Protein AF-A0A971B6K7-F1 (afdb_monomer_lite)

Radius of gyration: 16.79 Å; chains: 1; bounding box: 48×30×40 Å

Foldseek 3Di:
DVVVVVVVVVVVVVVVVVVVVVVLLVVCLVPLVSLLVQLVVLLVVLVVLLVVLVVCVVVVPQDPPHHSVVSNVSSVVSNVVSVVSNVCSVVSVVPDD

Sequence (97 aa):
MLSAVFHVPSIAVVAVVAVVLIGLLIWGAWKPLVWRILSVIGMGTGAGFLVWGILMAAMQEEPRFGSPAGIIAIGAGALVGSIALLVISFCGSCRGP

Structure (mmCIF, N/CA/C/O backbone):
data_AF-A0A971B6K7-F1
#
_entry.id   AF-A0A971B6K7-F1
#
loop_
_atom_site.group_PDB
_atom_site.id
_atom_site.type_symbol
_atom_site.label_atom_id
_atom_site.label_alt_id
_atom_site.label_comp_id
_atom_site.label_asym_id
_atom_site.label_entity_id
_atom_site.label_seq_id
_atom_site.pdbx_PDB_ins_code
_atom_site.Cartn_x
_atom_site.Cartn_y
_atom_site.Cartn_z
_atom_site.occupancy
_atom_site.B_iso_or_equiv
_atom_site.auth_seq_id
_atom_site.auth_comp_id
_atom_site.auth_asym_id
_atom_site.auth_atom_id
_atom_site.pdbx_PDB_model_num
ATOM 1 N N . MET A 1 1 ? 24.628 -19.777 -2.152 1.00 46.50 1 MET A N 1
ATOM 2 C CA . MET A 1 1 ? 24.144 -19.888 -0.754 1.00 46.50 1 MET A CA 1
ATOM 3 C C . MET A 1 1 ? 23.752 -18.539 -0.133 1.00 46.50 1 MET A C 1
ATOM 5 O O . MET A 1 1 ? 22.799 -18.518 0.629 1.00 46.50 1 MET A O 1
ATOM 9 N N . LEU A 1 2 ? 24.367 -17.407 -0.513 1.00 51.06 2 LEU A N 1
ATOM 10 C CA . LEU A 1 2 ? 23.959 -16.056 -0.072 1.00 51.06 2 LEU A CA 1
ATOM 11 C C . LEU A 1 2 ? 22.519 -15.646 -0.460 1.00 51.06 2 LEU A C 1
ATOM 13 O O . LEU A 1 2 ? 21.839 -15.021 0.346 1.00 51.06 2 LEU A O 1
ATOM 17 N N . SER A 1 3 ? 22.007 -16.045 -1.635 1.00 51.56 3 SER A N 1
ATOM 18 C CA . SER A 1 3 ? 20.636 -15.683 -2.051 1.00 51.56 3 SER A CA 1
ATOM 19 C C . SER A 1 3 ? 19.536 -16.271 -1.162 1.00 51.56 3 SER A C 1
ATOM 21 O O . SER A 1 3 ? 18.515 -15.625 -0.963 1.00 51.56 3 SER A O 1
ATOM 23 N N . ALA A 1 4 ? 19.740 -17.459 -0.580 1.00 50.50 4 ALA A N 1
ATOM 24 C CA . ALA A 1 4 ? 18.765 -18.055 0.337 1.00 50.50 4 ALA A CA 1
ATOM 25 C C . ALA A 1 4 ? 18.723 -17.299 1.677 1.00 50.50 4 ALA A C 1
ATOM 27 O O . ALA A 1 4 ? 17.650 -17.079 2.232 1.00 50.50 4 ALA A O 1
ATOM 28 N N . VAL A 1 5 ? 19.879 -16.820 2.148 1.00 51.47 5 VAL A N 1
ATOM 29 C CA . VAL A 1 5 ? 20.010 -16.066 3.405 1.00 51.47 5 VAL A CA 1
ATOM 30 C C . VAL A 1 5 ? 19.429 -14.654 3.300 1.00 51.47 5 VAL A C 1
ATOM 32 O O . VAL A 1 5 ? 19.045 -14.115 4.323 1.00 51.47 5 VAL A O 1
ATOM 35 N N . PHE A 1 6 ? 19.290 -14.069 2.102 1.00 51.25 6 PHE A N 1
ATOM 36 C CA . PHE A 1 6 ? 18.549 -12.811 1.889 1.00 51.25 6 PHE A CA 1
ATOM 37 C C . PHE A 1 6 ? 17.047 -13.019 1.618 1.00 51.25 6 PHE A C 1
ATOM 39 O O . PHE A 1 6 ? 16.233 -12.130 1.883 1.00 51.25 6 PHE A O 1
ATOM 46 N N . HIS A 1 7 ? 16.646 -14.196 1.132 1.00 52.31 7 HIS A N 1
ATOM 47 C CA . HIS A 1 7 ? 15.239 -14.507 0.873 1.00 52.31 7 HIS A CA 1
ATOM 48 C C . HIS A 1 7 ? 14.437 -14.749 2.166 1.00 52.31 7 HIS A C 1
ATOM 50 O O . HIS A 1 7 ? 13.326 -14.252 2.321 1.00 52.31 7 HIS A O 1
ATOM 56 N N . VAL A 1 8 ? 15.028 -15.432 3.149 1.00 55.16 8 VAL A N 1
ATOM 57 C CA . VAL A 1 8 ? 14.401 -15.664 4.465 1.00 55.16 8 VAL A CA 1
ATOM 58 C C . VAL A 1 8 ? 14.117 -14.363 5.251 1.00 55.16 8 VAL A C 1
ATOM 60 O O . VAL A 1 8 ? 12.986 -14.198 5.712 1.00 55.16 8 VAL A O 1
ATOM 63 N N . PRO A 1 9 ? 15.051 -13.395 5.388 1.00 61.59 9 PRO A N 1
ATOM 64 C CA . PRO A 1 9 ? 14.779 -12.140 6.082 1.00 61.59 9 PRO A CA 1
ATOM 65 C C . PRO A 1 9 ? 13.819 -11.249 5.295 1.00 61.59 9 PRO A C 1
ATOM 67 O O . PRO A 1 9 ? 13.038 -10.537 5.913 1.00 61.59 9 PRO A O 1
ATOM 70 N N . SER A 1 10 ? 13.808 -11.299 3.957 1.00 66.81 10 SER A N 1
ATOM 71 C CA . SER A 1 10 ? 12.854 -10.502 3.171 1.00 66.81 10 SER A CA 1
ATOM 72 C C . SER A 1 10 ? 11.414 -10.990 3.335 1.00 66.81 10 SER A C 1
ATOM 74 O O . SER A 1 10 ? 10.527 -10.162 3.531 1.00 66.81 10 SER A O 1
ATOM 76 N N . ILE A 1 11 ? 11.170 -12.305 3.368 1.00 75.00 11 ILE A N 1
ATOM 77 C CA . ILE A 1 11 ? 9.834 -12.851 3.670 1.00 75.00 11 ILE A CA 1
ATOM 78 C C . ILE A 1 11 ? 9.405 -12.473 5.091 1.00 75.00 11 ILE A C 1
ATOM 80 O O . ILE A 1 11 ? 8.271 -12.039 5.292 1.00 75.00 11 ILE A O 1
ATOM 84 N N . ALA A 1 12 ? 10.311 -12.585 6.068 1.00 76.75 12 ALA A N 1
ATOM 85 C CA . ALA A 1 12 ? 10.026 -12.195 7.446 1.00 76.75 12 ALA A CA 1
ATOM 86 C C . ALA A 1 12 ? 9.666 -10.704 7.552 1.00 76.75 12 ALA A C 1
ATOM 88 O O . ALA A 1 12 ? 8.695 -10.356 8.218 1.00 76.75 12 ALA A O 1
ATOM 89 N N . VAL A 1 13 ? 10.385 -9.827 6.846 1.00 78.44 13 VAL A N 1
ATOM 90 C CA . VAL A 1 13 ? 10.082 -8.389 6.806 1.00 78.44 13 VAL A CA 1
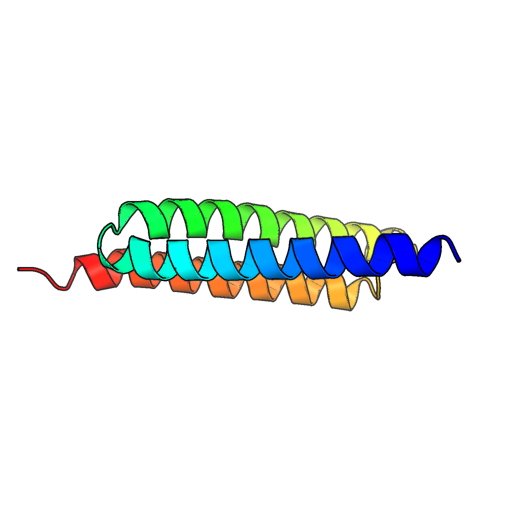ATOM 91 C C . VAL A 1 13 ? 8.716 -8.130 6.170 1.00 78.44 13 VAL A C 1
ATOM 93 O O . VAL A 1 13 ? 7.920 -7.396 6.750 1.00 78.44 13 VAL A O 1
ATOM 96 N N . VAL A 1 14 ? 8.394 -8.762 5.036 1.00 79.75 14 VAL A N 1
ATOM 97 C CA . VAL A 1 14 ? 7.074 -8.619 4.391 1.00 79.75 14 VAL A CA 1
ATOM 98 C C . VAL A 1 14 ? 5.953 -9.098 5.318 1.00 79.75 14 VAL A C 1
ATOM 100 O O . VAL A 1 14 ? 4.933 -8.420 5.448 1.00 79.75 14 VAL A O 1
ATOM 103 N N . ALA A 1 15 ? 6.151 -10.220 6.011 1.00 80.31 15 ALA A N 1
ATOM 104 C CA . ALA A 1 15 ? 5.182 -10.752 6.964 1.00 80.31 15 ALA A CA 1
ATOM 105 C C . ALA A 1 15 ? 4.981 -9.816 8.166 1.00 80.31 15 ALA A C 1
ATOM 107 O O . ALA A 1 15 ? 3.842 -9.526 8.529 1.00 80.31 15 ALA A O 1
ATOM 108 N N . VAL A 1 16 ? 6.062 -9.289 8.751 1.00 83.12 16 VAL A N 1
ATOM 109 C CA . VAL A 1 16 ? 5.985 -8.321 9.858 1.00 83.12 16 VAL A CA 1
ATOM 110 C C . VAL A 1 16 ? 5.254 -7.057 9.414 1.00 83.12 16 VAL A C 1
ATOM 112 O O . VAL A 1 16 ? 4.354 -6.600 10.115 1.00 83.12 16 VAL A O 1
ATOM 115 N N . VAL A 1 17 ? 5.574 -6.524 8.232 1.00 83.00 17 VAL A N 1
ATOM 116 C CA . VAL A 1 17 ? 4.887 -5.350 7.674 1.00 83.00 17 VAL A CA 1
ATOM 117 C C . VAL A 1 17 ? 3.396 -5.631 7.482 1.00 83.00 17 VAL A C 1
ATOM 119 O O . VAL A 1 17 ? 2.574 -4.801 7.868 1.00 83.00 17 VAL A O 1
ATOM 122 N N . ALA A 1 18 ? 3.026 -6.801 6.956 1.00 80.75 18 ALA A N 1
ATOM 123 C CA . ALA A 1 18 ? 1.627 -7.181 6.780 1.00 80.75 18 ALA A CA 1
ATOM 124 C C . ALA A 1 18 ? 0.881 -7.276 8.122 1.00 80.75 18 ALA A C 1
ATOM 126 O O . ALA A 1 18 ? -0.215 -6.732 8.253 1.00 80.75 18 ALA A O 1
ATOM 127 N N . VAL A 1 19 ? 1.485 -7.900 9.139 1.00 87.56 19 VAL A N 1
ATOM 128 C CA . VAL A 1 19 ? 0.895 -8.001 10.485 1.00 87.56 19 VAL A CA 1
ATOM 129 C C . VAL A 1 19 ? 0.721 -6.618 11.113 1.00 87.56 19 VAL A C 1
ATOM 131 O O . VAL A 1 19 ? -0.343 -6.326 11.659 1.00 87.56 19 VAL A O 1
ATOM 134 N N . VAL A 1 20 ? 1.725 -5.745 10.997 1.00 86.50 20 VAL A N 1
ATOM 135 C CA . VAL A 1 20 ? 1.647 -4.365 11.497 1.00 86.50 20 VAL A CA 1
ATOM 136 C C . VAL A 1 20 ? 0.544 -3.591 10.776 1.00 86.50 20 VAL A C 1
ATOM 138 O O . VAL A 1 20 ? -0.256 -2.930 11.435 1.00 86.50 20 VAL A O 1
ATOM 141 N N . LEU A 1 21 ? 0.440 -3.707 9.449 1.00 81.56 21 LEU A N 1
ATOM 142 C CA . LEU A 1 21 ? -0.622 -3.064 8.671 1.00 81.56 21 LEU A CA 1
ATOM 143 C C . LEU A 1 21 ? -2.011 -3.541 9.102 1.00 81.56 21 LEU A C 1
ATOM 145 O O . LEU A 1 21 ? -2.885 -2.711 9.338 1.00 81.56 21 LEU A O 1
ATOM 149 N N . ILE A 1 22 ? -2.209 -4.850 9.271 1.00 85.38 22 ILE A N 1
ATOM 150 C CA . ILE A 1 22 ? -3.480 -5.411 9.751 1.00 85.38 22 ILE A CA 1
ATOM 151 C C . ILE A 1 22 ? -3.802 -4.882 11.154 1.00 85.38 22 ILE A C 1
ATOM 153 O O . ILE A 1 22 ? -4.920 -4.429 11.398 1.00 85.38 22 ILE A O 1
ATOM 157 N N . GLY A 1 23 ? -2.820 -4.872 12.059 1.00 84.62 23 GLY A N 1
ATOM 158 C CA . GLY A 1 23 ? -2.982 -4.322 13.404 1.00 84.62 23 GLY A CA 1
ATOM 159 C C . GLY A 1 23 ? -3.392 -2.848 13.389 1.00 84.62 23 GLY A C 1
ATOM 160 O O . GLY A 1 23 ? -4.316 -2.459 14.104 1.00 84.62 23 GLY A O 1
ATOM 161 N N . LEU A 1 24 ? -2.767 -2.034 12.534 1.00 81.12 24 LEU A N 1
ATOM 162 C CA . LEU A 1 24 ? -3.106 -0.617 12.391 1.00 81.12 24 LEU A CA 1
ATOM 163 C C . LEU A 1 24 ? -4.486 -0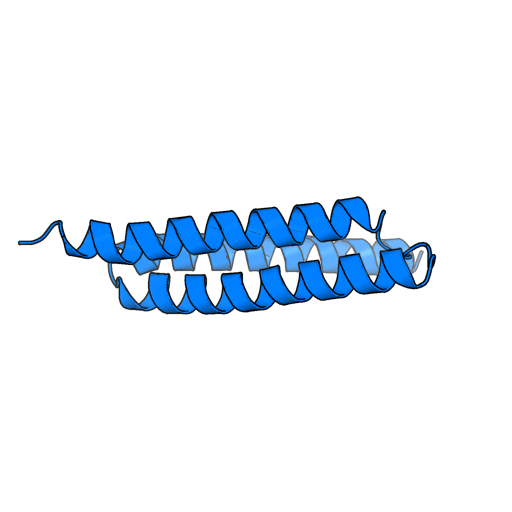.398 11.750 1.00 81.12 24 LEU A C 1
ATOM 165 O O . LEU A 1 24 ? -5.185 0.539 12.138 1.00 81.12 24 LEU A O 1
ATOM 169 N N . LEU A 1 25 ? -4.907 -1.258 10.817 1.00 81.19 25 LEU A N 1
ATOM 170 C CA . LEU A 1 25 ? -6.252 -1.220 10.230 1.00 81.19 25 LEU A CA 1
ATOM 171 C C . LEU A 1 25 ? -7.329 -1.522 11.281 1.00 81.19 25 LEU A C 1
ATOM 173 O O . LEU A 1 25 ? -8.316 -0.790 11.380 1.00 81.19 25 LEU A O 1
ATOM 177 N N . ILE A 1 26 ? -7.113 -2.546 12.112 1.00 84.25 26 ILE A N 1
ATOM 178 C CA . ILE A 1 26 ? -8.013 -2.880 13.227 1.00 84.25 26 ILE A CA 1
ATOM 179 C C . ILE A 1 26 ? -8.030 -1.737 14.248 1.00 84.25 26 ILE A C 1
ATOM 181 O O . ILE A 1 26 ? -9.099 -1.298 14.671 1.00 84.25 26 ILE A O 1
ATOM 185 N N . TRP A 1 27 ? -6.859 -1.208 14.612 1.00 80.75 27 TRP A N 1
ATOM 186 C CA . TRP A 1 27 ? -6.739 -0.085 15.544 1.00 80.75 27 TRP A CA 1
ATOM 187 C C . TRP A 1 27 ? -7.463 1.161 15.043 1.00 80.75 27 TRP A C 1
ATOM 189 O O . TRP A 1 27 ? -8.129 1.871 15.802 1.00 80.75 27 TRP A O 1
ATOM 199 N N . GLY A 1 28 ? -7.380 1.423 13.744 1.00 75.62 28 GLY A N 1
ATOM 200 C CA . GLY A 1 28 ? -8.046 2.563 13.163 1.00 75.62 28 GLY A CA 1
ATOM 201 C C . GLY A 1 28 ? -9.568 2.504 13.309 1.00 75.62 28 GLY A C 1
ATOM 202 O O . GLY A 1 28 ? -10.196 3.560 13.339 1.00 75.62 28 GLY A O 1
ATOM 203 N N . ALA A 1 29 ? -10.182 1.317 13.395 1.00 77.25 29 ALA A N 1
ATOM 204 C CA . ALA A 1 29 ? -11.631 1.211 13.594 1.00 77.25 29 ALA A CA 1
ATOM 205 C C . ALA A 1 29 ? -12.087 1.933 14.878 1.00 77.25 29 ALA A C 1
ATOM 207 O O . ALA A 1 29 ? -13.203 2.436 14.944 1.00 77.25 29 ALA A O 1
ATOM 208 N N . TRP A 1 30 ? -11.189 2.049 15.861 1.00 78.62 30 TRP A N 1
ATOM 209 C CA . TRP A 1 30 ? -11.402 2.772 17.114 1.00 78.62 30 TRP A CA 1
ATOM 210 C C . TRP A 1 30 ? -10.929 4.228 17.052 1.00 78.62 30 TRP A C 1
ATOM 212 O O . TRP A 1 30 ? -11.417 5.076 17.797 1.00 78.62 30 TRP A O 1
ATOM 222 N N . LYS A 1 31 ? -9.962 4.541 16.179 1.00 80.31 31 LYS A N 1
ATOM 223 C CA . LYS A 1 31 ? -9.429 5.896 15.985 1.00 80.31 31 LYS A CA 1
ATOM 224 C C . LYS A 1 31 ? -9.403 6.276 14.500 1.00 80.31 31 LYS A C 1
ATOM 226 O O . LYS A 1 31 ? -8.426 5.956 13.816 1.00 80.31 31 LYS A O 1
ATOM 231 N N . PRO A 1 32 ? -10.378 7.065 14.004 1.00 76.19 32 PRO A N 1
ATOM 232 C CA . PRO A 1 32 ? -10.470 7.408 12.581 1.00 76.19 32 PRO A CA 1
ATOM 233 C C . PRO A 1 32 ? -9.241 8.175 12.070 1.00 76.19 32 PRO A C 1
ATOM 235 O O . PRO A 1 32 ? -8.893 8.080 10.896 1.00 76.19 32 PRO A O 1
ATOM 238 N N . LEU A 1 33 ? -8.527 8.873 12.961 1.00 80.62 33 LEU A N 1
ATOM 239 C CA . LEU A 1 33 ? -7.276 9.573 12.662 1.00 80.62 33 LEU A CA 1
ATOM 240 C C . LEU A 1 33 ? -6.181 8.626 12.132 1.00 80.62 33 LEU A C 1
ATOM 242 O O . LEU A 1 33 ? -5.413 9.012 11.254 1.00 80.62 33 LEU A O 1
ATOM 246 N N . VAL A 1 34 ? -6.151 7.369 12.589 1.00 81.56 34 VAL A N 1
ATOM 247 C CA . VAL A 1 34 ? -5.181 6.359 12.130 1.00 81.56 34 VAL A CA 1
ATOM 248 C C . VAL A 1 34 ? -5.470 5.942 10.688 1.00 81.56 34 VAL A C 1
ATOM 250 O O . VAL A 1 34 ? -4.531 5.854 9.902 1.00 81.56 34 VAL A O 1
ATOM 253 N N . TRP A 1 35 ? -6.744 5.792 10.297 1.00 82.25 35 TRP A N 1
ATOM 254 C CA . TRP A 1 35 ? -7.111 5.536 8.894 1.00 82.25 35 TRP A CA 1
ATOM 255 C C . TRP A 1 35 ? -6.691 6.684 7.979 1.00 82.25 35 TRP A C 1
ATOM 257 O O . TRP A 1 35 ? -6.228 6.435 6.869 1.00 82.25 35 TRP A O 1
ATOM 267 N N . ARG A 1 36 ? -6.792 7.938 8.446 1.00 81.19 36 ARG A N 1
ATOM 268 C CA . ARG A 1 36 ? -6.342 9.104 7.667 1.00 81.19 36 ARG A CA 1
ATOM 269 C C . ARG A 1 36 ? -4.841 9.059 7.428 1.00 81.19 36 ARG A C 1
ATOM 271 O O . ARG A 1 36 ? -4.412 9.165 6.285 1.00 81.19 36 ARG A O 1
ATOM 278 N N . ILE A 1 37 ? -4.049 8.840 8.476 1.00 84.75 37 ILE A N 1
ATOM 279 C CA . ILE A 1 37 ? -2.589 8.751 8.341 1.00 84.75 37 ILE A CA 1
ATOM 280 C C . ILE A 1 37 ? -2.207 7.598 7.402 1.00 84.75 37 ILE A C 1
ATOM 282 O O . ILE A 1 37 ? -1.429 7.809 6.473 1.00 84.75 37 ILE A O 1
ATOM 286 N N . LEU A 1 38 ? -2.807 6.416 7.577 1.00 84.06 38 LEU A N 1
ATOM 287 C CA . LEU A 1 38 ? -2.593 5.266 6.690 1.00 84.06 38 LEU A CA 1
ATOM 288 C C . LEU A 1 38 ? -2.942 5.577 5.236 1.00 84.06 38 LEU A C 1
ATOM 290 O O . LEU A 1 38 ? -2.170 5.242 4.345 1.00 84.06 38 LEU A O 1
ATOM 294 N N . SER A 1 39 ? -4.070 6.244 4.994 1.00 82.94 39 SER A N 1
ATOM 295 C CA . SER A 1 39 ? -4.483 6.609 3.640 1.00 82.94 39 SER A CA 1
ATOM 296 C C . SER A 1 39 ? -3.536 7.617 2.989 1.00 82.94 39 SER A C 1
ATOM 298 O O . SER A 1 39 ? -3.218 7.464 1.817 1.00 82.94 39 SER A O 1
ATOM 300 N N . VAL A 1 40 ? -3.015 8.601 3.730 1.00 87.12 40 VAL A N 1
ATOM 301 C CA . VAL A 1 40 ? -2.055 9.578 3.191 1.00 87.12 40 VAL A CA 1
ATOM 302 C C . VAL A 1 40 ? -0.727 8.900 2.857 1.00 87.12 40 VAL A C 1
ATOM 304 O O . VAL A 1 40 ? -0.185 9.112 1.773 1.00 87.12 40 VAL A O 1
ATOM 307 N N . ILE A 1 41 ? -0.226 8.041 3.750 1.00 87.44 41 ILE A N 1
ATOM 308 C CA . ILE A 1 41 ? 0.998 7.265 3.506 1.00 87.44 41 ILE A CA 1
ATOM 309 C C . ILE A 1 41 ? 0.806 6.339 2.299 1.00 87.44 41 ILE A C 1
ATOM 311 O O . ILE A 1 41 ? 1.674 6.270 1.426 1.00 87.44 41 ILE A O 1
ATOM 315 N N . GLY A 1 42 ? -0.340 5.663 2.224 1.00 87.25 42 GLY A N 1
ATOM 316 C CA . GLY A 1 42 ? -0.700 4.778 1.122 1.00 87.25 42 GLY A CA 1
ATOM 317 C C . GLY A 1 42 ? -0.846 5.512 -0.217 1.00 87.25 42 GLY A C 1
ATOM 318 O O . GLY A 1 42 ? -0.364 5.033 -1.241 1.00 87.25 42 GLY A O 1
ATOM 319 N N . MET A 1 43 ? -1.421 6.719 -0.220 1.00 88.06 43 MET A N 1
ATOM 320 C CA . MET A 1 43 ? -1.490 7.568 -1.414 1.00 88.06 43 MET A CA 1
ATOM 321 C C . MET A 1 43 ? -0.100 8.017 -1.866 1.00 88.06 43 MET A C 1
ATOM 323 O O . MET A 1 43 ? 0.205 7.934 -3.054 1.00 88.06 43 MET A O 1
ATOM 327 N N . GLY A 1 44 ? 0.756 8.448 -0.935 1.00 88.00 44 GLY A N 1
ATOM 328 C CA . GLY A 1 44 ? 2.131 8.846 -1.244 1.00 88.00 44 GLY A CA 1
ATOM 329 C C . GLY A 1 44 ? 2.956 7.696 -1.824 1.00 88.00 44 GLY A C 1
ATOM 330 O O . GLY A 1 44 ? 3.623 7.860 -2.845 1.00 88.00 44 GLY A O 1
ATOM 331 N N . THR A 1 45 ? 2.864 6.508 -1.221 1.00 88.19 45 THR A N 1
ATOM 332 C CA . THR A 1 45 ? 3.542 5.305 -1.733 1.00 88.19 45 THR A CA 1
ATOM 333 C C . THR A 1 45 ? 2.985 4.870 -3.084 1.00 88.19 45 THR A C 1
ATOM 335 O O . THR A 1 45 ? 3.765 4.623 -4.002 1.00 88.19 45 THR A O 1
ATOM 338 N N . GLY A 1 46 ? 1.662 4.837 -3.256 1.00 86.62 46 GLY A N 1
ATOM 339 C CA . GLY A 1 46 ? 1.037 4.478 -4.529 1.00 86.62 46 GLY A CA 1
ATOM 340 C C . GLY A 1 46 ? 1.384 5.445 -5.668 1.00 86.62 46 GLY A C 1
ATOM 341 O O . GLY A 1 46 ? 1.740 4.999 -6.759 1.00 86.62 46 GLY A O 1
ATOM 342 N N . ALA A 1 47 ? 1.388 6.757 -5.408 1.00 89.94 47 ALA A N 1
ATOM 343 C CA . ALA A 1 47 ? 1.844 7.761 -6.371 1.00 89.94 47 ALA A CA 1
ATOM 344 C C . ALA A 1 47 ? 3.331 7.58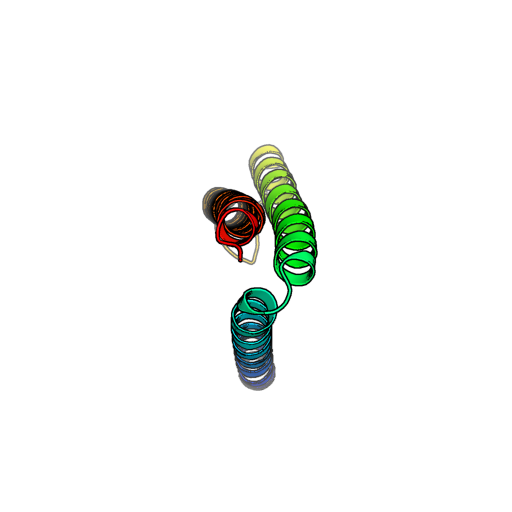8 -6.720 1.00 89.94 47 ALA A C 1
ATOM 346 O O . ALA A 1 47 ? 3.694 7.653 -7.893 1.00 89.94 47 ALA A O 1
ATOM 347 N N . GLY A 1 48 ? 4.178 7.294 -5.729 1.00 88.06 48 GLY A N 1
ATOM 348 C CA . GLY A 1 48 ? 5.591 6.981 -5.953 1.00 88.06 48 GLY A CA 1
ATOM 349 C C . GLY A 1 48 ? 5.789 5.778 -6.879 1.00 88.06 48 GLY A C 1
ATOM 350 O O . GLY A 1 48 ? 6.564 5.863 -7.830 1.00 88.06 48 GLY A O 1
ATOM 351 N N . PHE A 1 49 ? 5.044 4.689 -6.663 1.00 86.69 49 PHE A N 1
ATOM 352 C CA . PHE A 1 49 ? 5.088 3.509 -7.535 1.00 86.69 49 PHE A CA 1
ATOM 353 C C . PHE A 1 49 ? 4.593 3.799 -8.955 1.00 86.69 49 PHE A C 1
ATOM 355 O O . PHE A 1 49 ? 5.194 3.310 -9.910 1.00 86.69 49 PHE A O 1
ATOM 362 N N . LEU A 1 50 ? 3.548 4.617 -9.118 1.00 86.94 50 LEU A N 1
ATOM 363 C CA . LEU A 1 50 ? 3.101 5.046 -10.445 1.00 86.94 50 LEU A CA 1
ATOM 364 C C . LEU A 1 50 ? 4.185 5.841 -11.173 1.00 86.94 50 LEU A C 1
ATOM 366 O O . LEU A 1 50 ? 4.529 5.498 -12.301 1.00 86.94 50 LEU A O 1
ATOM 370 N N . VAL A 1 51 ? 4.739 6.872 -10.530 1.00 90.94 51 VAL A N 1
ATOM 371 C CA . VAL A 1 51 ? 5.785 7.717 -11.127 1.00 90.94 51 VAL A CA 1
ATOM 372 C C . VAL A 1 51 ? 7.006 6.877 -11.486 1.00 90.94 51 VAL A C 1
ATOM 374 O O . VAL A 1 51 ? 7.522 6.994 -12.595 1.00 90.94 51 VAL A O 1
ATOM 377 N N . TRP A 1 52 ? 7.426 5.983 -10.589 1.00 85.88 52 TRP A N 1
ATOM 378 C CA . TRP A 1 52 ? 8.537 5.073 -10.839 1.00 85.88 52 TRP A CA 1
ATOM 379 C C . TRP A 1 52 ? 8.263 4.142 -12.023 1.00 85.88 52 TRP A C 1
ATOM 381 O O . TRP A 1 52 ? 9.079 4.043 -12.934 1.00 85.88 52 TRP A O 1
ATOM 391 N N . GLY A 1 53 ? 7.096 3.496 -12.061 1.00 83.88 53 GLY A N 1
ATOM 392 C CA . GLY A 1 53 ? 6.730 2.592 -13.149 1.00 83.88 53 GLY A CA 1
ATOM 393 C C . GLY A 1 53 ? 6.625 3.294 -14.507 1.00 83.88 53 GLY A C 1
ATOM 394 O O . GLY A 1 53 ? 7.089 2.749 -15.508 1.00 83.88 53 GLY A O 1
ATOM 395 N N . ILE A 1 54 ? 6.087 4.518 -14.542 1.00 86.94 54 ILE A N 1
ATOM 396 C CA . ILE A 1 54 ? 6.021 5.346 -15.757 1.00 86.94 54 ILE A CA 1
ATOM 397 C C . ILE A 1 54 ? 7.427 5.746 -16.212 1.00 86.94 54 ILE A C 1
ATOM 399 O O . ILE A 1 54 ? 7.725 5.654 -17.401 1.00 86.94 54 ILE A O 1
ATOM 403 N N . LEU A 1 55 ? 8.301 6.150 -15.284 1.00 86.81 55 LEU A N 1
ATOM 404 C CA . LEU A 1 55 ? 9.680 6.521 -15.597 1.00 86.81 55 LEU A CA 1
ATOM 405 C C . LEU A 1 55 ? 10.456 5.341 -16.197 1.00 86.81 55 LEU A C 1
ATOM 407 O O . LEU A 1 55 ? 11.088 5.498 -17.238 1.00 86.81 55 LEU A O 1
ATOM 411 N N . MET A 1 56 ? 10.343 4.151 -15.600 1.00 80.62 56 MET A N 1
ATOM 412 C CA . MET A 1 56 ? 10.984 2.937 -16.122 1.00 80.62 56 MET A CA 1
ATOM 413 C C . MET A 1 56 ? 10.430 2.556 -17.503 1.00 80.62 56 MET A C 1
ATOM 415 O O . MET A 1 56 ? 11.192 2.205 -18.401 1.00 80.62 56 MET A O 1
ATOM 419 N N . ALA A 1 57 ? 9.113 2.683 -17.707 1.00 82.25 57 ALA A N 1
ATOM 420 C CA . ALA A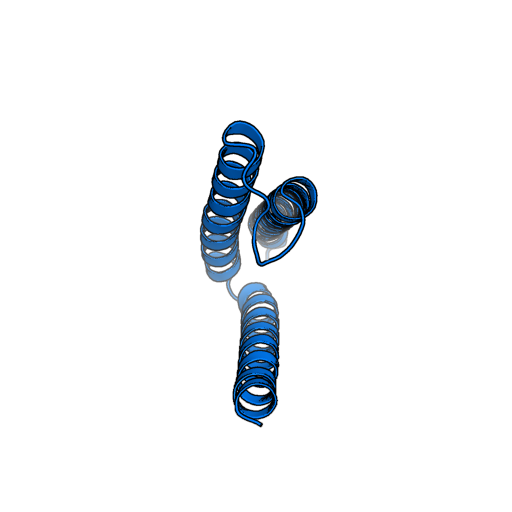 1 57 ? 8.494 2.451 -19.012 1.00 82.25 57 ALA A CA 1
ATOM 421 C C . ALA A 1 57 ? 8.986 3.448 -20.079 1.00 82.25 57 ALA A C 1
ATOM 423 O O . ALA A 1 57 ? 9.203 3.059 -21.227 1.00 82.25 57 ALA A O 1
ATOM 424 N N . ALA A 1 58 ? 9.186 4.715 -19.705 1.00 83.50 58 ALA A N 1
ATOM 425 C CA . ALA A 1 58 ? 9.672 5.765 -20.598 1.00 83.50 58 ALA A CA 1
ATOM 426 C C . ALA A 1 58 ? 11.155 5.595 -20.968 1.00 83.50 58 ALA A C 1
ATOM 428 O O . ALA A 1 58 ? 11.536 5.875 -22.101 1.00 83.50 58 ALA A O 1
ATOM 429 N N . MET A 1 59 ? 11.977 5.108 -20.035 1.00 86.19 59 MET A N 1
ATOM 430 C CA . MET A 1 59 ? 13.413 4.866 -20.240 1.00 86.19 59 MET A CA 1
ATOM 431 C C . MET A 1 59 ? 13.700 3.552 -20.990 1.00 86.19 59 MET A C 1
ATOM 433 O O . MET A 1 59 ? 14.852 3.275 -21.305 1.00 86.19 59 MET A O 1
ATOM 437 N N . GLN A 1 60 ? 12.669 2.742 -21.279 1.00 75.38 60 GLN A N 1
ATOM 438 C CA . GLN A 1 60 ? 12.791 1.383 -21.836 1.00 75.38 60 GLN A CA 1
ATOM 439 C C . GLN A 1 60 ? 13.731 0.475 -21.017 1.00 75.38 60 GLN A C 1
ATOM 441 O O . GLN A 1 60 ? 14.272 -0.504 -21.528 1.00 75.38 60 GLN A O 1
ATOM 446 N N . GLU A 1 61 ? 13.918 0.786 -19.734 1.00 70.56 61 GLU A N 1
ATOM 447 C CA . GLU A 1 61 ? 14.723 -0.022 -18.829 1.00 70.56 61 GLU A CA 1
ATOM 448 C C . GLU A 1 61 ? 13.873 -1.186 -18.326 1.00 70.56 61 GLU A C 1
ATOM 450 O O . GLU A 1 61 ? 12.803 -0.983 -17.750 1.00 70.56 61 GLU A O 1
ATOM 455 N N . GLU A 1 62 ? 14.345 -2.417 -18.518 1.00 60.38 62 GLU A N 1
ATOM 456 C CA . GLU A 1 62 ? 13.718 -3.594 -17.924 1.00 60.38 62 GLU A CA 1
ATOM 457 C C . GLU A 1 62 ? 14.054 -3.627 -16.422 1.00 60.38 62 GLU A C 1
ATOM 459 O O . GLU A 1 62 ? 15.210 -3.862 -16.045 1.00 60.38 62 GLU A O 1
ATOM 464 N N . PRO A 1 63 ? 13.085 -3.370 -15.520 1.00 60.72 63 PRO A N 1
ATOM 465 C CA . PRO A 1 63 ? 13.353 -3.343 -14.096 1.00 60.72 63 PRO A CA 1
ATOM 466 C C . PRO A 1 63 ? 13.789 -4.728 -13.627 1.00 60.72 63 PRO A C 1
ATOM 468 O O . PRO A 1 63 ? 13.158 -5.746 -13.906 1.00 60.72 63 PRO A O 1
ATOM 471 N N . ARG A 1 64 ? 14.821 -4.765 -12.787 1.00 63.09 64 ARG A N 1
ATOM 472 C CA . ARG A 1 64 ? 15.319 -6.007 -12.176 1.00 63.09 64 ARG A CA 1
ATOM 473 C C . ARG A 1 64 ? 14.279 -6.709 -11.276 1.00 63.09 64 ARG A C 1
ATOM 475 O O . ARG A 1 64 ? 14.46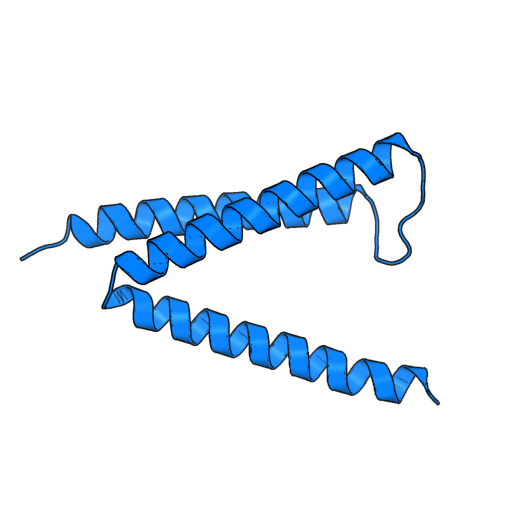6 -7.868 -10.923 1.00 63.09 64 ARG A O 1
ATOM 482 N N . PHE A 1 65 ? 13.198 -6.009 -10.912 1.00 58.38 65 PHE A N 1
ATOM 483 C CA . PHE A 1 65 ? 12.115 -6.454 -10.026 1.00 58.38 65 PHE A CA 1
ATOM 484 C C . PHE A 1 65 ? 10.725 -6.396 -10.699 1.00 58.38 65 PHE A C 1
ATOM 486 O O . PHE A 1 65 ? 9.762 -5.917 -10.102 1.00 58.38 65 PHE A O 1
ATOM 493 N N . GLY A 1 66 ? 10.605 -6.894 -11.934 1.00 63.19 66 GLY A N 1
ATOM 494 C CA . GLY A 1 66 ? 9.318 -7.095 -12.621 1.00 63.19 66 GLY A CA 1
ATOM 495 C C . GLY A 1 66 ? 9.102 -6.174 -13.823 1.00 63.19 66 GLY A C 1
ATOM 496 O O . GLY A 1 66 ? 9.986 -5.417 -14.197 1.00 63.19 66 GLY A O 1
ATOM 497 N N . SER A 1 67 ? 7.926 -6.244 -14.457 1.00 78.88 67 SER A N 1
ATOM 498 C CA . SER A 1 67 ? 7.612 -5.395 -15.613 1.00 78.88 67 SER A CA 1
ATOM 499 C C . SER A 1 67 ? 7.187 -3.985 -15.173 1.00 78.88 67 SER A C 1
ATOM 501 O O . SER A 1 67 ? 6.516 -3.849 -14.144 1.00 78.88 67 SER A O 1
ATOM 503 N N . PRO A 1 68 ? 7.489 -2.928 -15.952 1.00 78.94 68 PRO A N 1
ATOM 504 C CA . PRO A 1 68 ? 7.016 -1.571 -15.660 1.00 78.94 68 PRO A CA 1
ATOM 505 C C . PRO A 1 68 ? 5.492 -1.512 -15.474 1.00 78.94 68 PRO A C 1
ATOM 507 O O . PRO A 1 68 ? 4.996 -0.861 -14.559 1.00 78.94 68 PRO A O 1
ATOM 510 N N . ALA A 1 69 ? 4.749 -2.291 -16.270 1.00 81.31 69 ALA A N 1
ATOM 511 C CA . ALA A 1 69 ? 3.303 -2.453 -16.133 1.00 81.31 69 ALA A CA 1
ATOM 512 C C . ALA A 1 69 ? 2.890 -3.046 -14.771 1.00 81.31 69 ALA A C 1
ATOM 514 O O . ALA A 1 69 ? 1.905 -2.603 -14.184 1.00 81.31 69 ALA A O 1
ATOM 515 N N . GLY A 1 70 ? 3.652 -4.007 -14.238 1.00 82.12 70 GLY A N 1
ATOM 516 C CA . GLY A 1 70 ? 3.420 -4.576 -12.910 1.00 82.12 70 GLY A CA 1
ATOM 517 C C . GLY A 1 70 ? 3.625 -3.555 -11.789 1.00 82.12 70 GLY A C 1
ATOM 518 O O . GLY A 1 70 ? 2.808 -3.474 -10.874 1.00 82.12 70 GLY A O 1
ATOM 519 N N . ILE A 1 71 ? 4.660 -2.718 -11.890 1.00 83.31 71 ILE A N 1
ATOM 520 C CA . ILE A 1 71 ? 4.928 -1.639 -10.925 1.00 83.31 71 ILE A CA 1
ATOM 521 C C . ILE A 1 71 ? 3.788 -0.606 -10.941 1.00 83.31 71 ILE A C 1
ATOM 523 O O . ILE A 1 71 ? 3.293 -0.208 -9.885 1.00 83.31 71 ILE A O 1
ATOM 527 N N . ILE A 1 72 ? 3.320 -0.226 -12.134 1.00 85.62 72 ILE A N 1
ATOM 528 C CA . ILE A 1 72 ? 2.172 0.676 -12.309 1.00 85.62 72 ILE A CA 1
ATOM 529 C C . ILE A 1 72 ? 0.904 0.058 -11.704 1.00 85.62 72 ILE A C 1
ATOM 531 O O . ILE A 1 72 ? 0.178 0.740 -10.982 1.00 85.62 72 ILE A O 1
ATOM 535 N N . ALA A 1 73 ? 0.648 -1.232 -11.940 1.00 87.12 73 ALA A N 1
ATOM 536 C CA . ALA A 1 73 ? -0.511 -1.926 -11.378 1.00 87.12 73 ALA A CA 1
ATOM 537 C C . ALA A 1 73 ? -0.490 -1.942 -9.839 1.00 87.12 73 ALA A C 1
ATOM 539 O O . ALA A 1 73 ? -1.522 -1.705 -9.209 1.00 87.12 73 ALA A O 1
ATOM 540 N N . ILE A 1 74 ? 0.683 -2.149 -9.229 1.00 86.62 74 ILE A N 1
ATOM 541 C CA . ILE A 1 74 ? 0.861 -2.066 -7.771 1.00 86.62 74 ILE A CA 1
ATOM 542 C C . ILE A 1 74 ? 0.566 -0.644 -7.275 1.00 86.62 74 ILE A C 1
ATOM 544 O O . ILE A 1 74 ? -0.192 -0.478 -6.318 1.00 86.62 74 ILE A O 1
ATOM 548 N N . GLY A 1 75 ? 1.111 0.380 -7.939 1.00 85.56 75 GLY A N 1
ATOM 549 C CA . GLY A 1 75 ? 0.866 1.782 -7.585 1.00 85.56 75 GLY A CA 1
ATOM 550 C C . GLY A 1 75 ? -0.611 2.172 -7.677 1.00 85.56 75 GLY A C 1
ATOM 551 O O . GLY A 1 75 ? -1.156 2.772 -6.748 1.00 85.56 75 GLY A O 1
ATOM 552 N N . ALA A 1 76 ? -1.286 1.763 -8.754 1.00 87.44 76 ALA A N 1
ATOM 553 C CA . ALA A 1 76 ? -2.716 1.984 -8.946 1.00 87.44 76 ALA A CA 1
ATOM 554 C C . ALA A 1 76 ? -3.553 1.269 -7.872 1.00 87.44 76 ALA A C 1
ATOM 556 O O . ALA A 1 76 ? -4.436 1.881 -7.271 1.00 87.44 76 ALA A O 1
ATOM 557 N N . GLY A 1 77 ? -3.246 0.003 -7.577 1.00 86.12 77 GLY A N 1
ATOM 558 C CA . GLY A 1 77 ? -3.921 -0.761 -6.526 1.00 86.12 77 GLY A CA 1
ATOM 559 C C . GLY A 1 77 ? -3.745 -0.138 -5.139 1.00 86.12 77 GLY A C 1
ATOM 560 O O . GLY A 1 77 ? -4.719 -0.000 -4.397 1.00 86.12 77 GLY A O 1
ATOM 561 N N . ALA A 1 78 ? -2.531 0.313 -4.810 1.00 87.25 78 ALA A N 1
ATOM 562 C CA . ALA A 1 78 ? -2.248 1.005 -3.555 1.00 87.25 78 ALA A CA 1
ATOM 563 C C . ALA A 1 78 ? -3.037 2.319 -3.430 1.00 87.25 78 ALA A C 1
ATOM 565 O O . ALA A 1 78 ? -3.595 2.600 -2.368 1.00 87.25 78 ALA A O 1
ATOM 566 N N . LEU A 1 79 ? -3.151 3.097 -4.512 1.00 86.56 79 LEU A N 1
ATOM 567 C CA . LEU A 1 79 ? -3.959 4.320 -4.534 1.00 86.56 79 LEU A CA 1
ATOM 568 C C . LEU A 1 79 ? -5.443 4.034 -4.324 1.00 86.56 79 LEU A C 1
ATOM 570 O O . LEU A 1 79 ? -6.055 4.648 -3.453 1.00 86.56 79 LEU A O 1
ATOM 574 N N . VAL A 1 80 ? -6.010 3.080 -5.066 1.00 90.00 80 VAL A N 1
ATOM 575 C CA . VAL A 1 80 ? -7.422 2.690 -4.923 1.00 90.00 80 VAL A CA 1
ATOM 576 C C . VAL A 1 80 ? -7.709 2.216 -3.497 1.00 90.00 80 VAL A C 1
ATOM 578 O O . VAL A 1 80 ? -8.673 2.673 -2.881 1.00 90.00 80 VAL A O 1
ATOM 581 N N . GLY A 1 81 ? -6.839 1.371 -2.935 1.00 84.69 81 GLY A N 1
ATOM 582 C CA . GLY A 1 81 ? -6.951 0.920 -1.549 1.00 84.69 81 GLY A CA 1
ATOM 583 C C . GLY A 1 81 ? -6.900 2.083 -0.559 1.00 84.69 81 GLY A C 1
ATOM 584 O O . GLY A 1 81 ? -7.740 2.179 0.331 1.00 84.69 81 GLY A O 1
ATOM 585 N N . SER A 1 82 ? -5.980 3.024 -0.753 1.00 82.50 82 SER A N 1
ATOM 586 C CA . SER A 1 82 ? -5.820 4.187 0.127 1.00 82.50 82 SER A CA 1
ATOM 587 C C . SER A 1 82 ? -7.004 5.148 0.063 1.00 82.50 82 SER A C 1
ATOM 589 O O . SER A 1 82 ? -7.429 5.664 1.095 1.00 82.50 82 SER A O 1
ATOM 591 N N . ILE A 1 83 ? -7.578 5.354 -1.126 1.00 84.81 83 ILE A N 1
ATOM 592 C CA . ILE A 1 83 ? -8.809 6.133 -1.308 1.00 84.81 83 ILE A CA 1
ATOM 593 C C . ILE A 1 83 ? -9.969 5.441 -0.587 1.00 84.81 83 ILE A C 1
ATOM 595 O O . ILE A 1 83 ? -10.702 6.101 0.147 1.00 84.81 83 ILE A O 1
ATOM 599 N N . ALA A 1 84 ? -10.111 4.119 -0.723 1.00 83.94 84 ALA A N 1
ATOM 600 C CA . ALA A 1 84 ? -11.145 3.370 -0.013 1.00 83.94 84 ALA A CA 1
ATOM 601 C C . ALA A 1 84 ? -10.987 3.486 1.515 1.00 83.94 84 ALA A C 1
ATOM 603 O O . ALA A 1 84 ? -11.967 3.754 2.211 1.00 83.94 84 ALA A O 1
ATOM 604 N N . LEU A 1 85 ? -9.758 3.378 2.039 1.00 79.44 85 LEU A N 1
ATOM 605 C CA . LEU A 1 85 ? -9.464 3.599 3.461 1.00 79.44 85 LEU A CA 1
ATOM 606 C C . LEU A 1 85 ? -9.823 5.030 3.901 1.00 79.44 85 LEU A C 1
ATOM 608 O O . LEU A 1 85 ? -10.414 5.218 4.964 1.00 79.44 85 LEU A O 1
ATOM 612 N N . LEU A 1 86 ? -9.514 6.043 3.087 1.00 81.56 86 LEU A N 1
ATOM 613 C CA . LEU A 1 86 ? -9.880 7.432 3.371 1.00 81.56 86 LEU A CA 1
ATOM 614 C C . LEU A 1 86 ? -11.408 7.591 3.441 1.00 81.56 86 LEU A C 1
ATOM 616 O O . LEU A 1 86 ? -11.926 8.159 4.400 1.00 81.56 86 LEU A O 1
ATOM 620 N N . VAL A 1 87 ? -12.144 7.046 2.469 1.00 80.69 87 VAL A N 1
ATOM 621 C CA . VAL A 1 87 ? -13.616 7.089 2.443 1.00 80.69 87 VAL A CA 1
ATOM 622 C C . VAL A 1 87 ? -14.208 6.387 3.666 1.00 80.69 87 VAL A C 1
ATOM 624 O O . VAL A 1 87 ? -15.105 6.939 4.305 1.00 80.69 87 VAL A O 1
ATOM 627 N N . ILE A 1 88 ? -13.677 5.221 4.048 1.00 77.88 88 ILE A N 1
ATOM 628 C CA . ILE A 1 88 ? -14.096 4.501 5.260 1.00 77.88 88 ILE A CA 1
ATOM 629 C C . ILE A 1 88 ? -13.783 5.316 6.521 1.00 77.88 88 ILE A C 1
ATOM 631 O O . ILE A 1 88 ? -14.612 5.362 7.425 1.00 77.88 88 ILE A O 1
ATOM 635 N N . SER A 1 89 ? -12.647 6.019 6.577 1.00 73.69 89 SER A N 1
ATOM 636 C CA . SER A 1 89 ? -12.313 6.917 7.693 1.00 73.69 89 SER A CA 1
ATOM 637 C C . SER A 1 89 ? -13.377 7.999 7.905 1.00 73.69 89 SER A C 1
ATOM 639 O O . SER A 1 89 ? -13.730 8.306 9.045 1.00 73.69 89 SER A O 1
ATOM 641 N N . PHE A 1 90 ? -13.913 8.564 6.820 1.00 73.69 90 PHE A N 1
ATOM 642 C CA . PHE A 1 90 ? -14.966 9.579 6.892 1.00 73.69 90 PHE A CA 1
ATOM 643 C C . PHE A 1 90 ? -16.355 8.970 7.131 1.00 73.69 90 PHE A C 1
ATOM 645 O O . PHE A 1 90 ? -17.072 9.453 8.003 1.00 73.69 90 PHE A O 1
ATOM 652 N N . CYS A 1 91 ? -16.717 7.880 6.449 1.00 67.62 91 CYS A N 1
ATOM 653 C CA . CYS A 1 91 ? -18.022 7.225 6.617 1.00 67.62 91 CYS A CA 1
ATOM 654 C C . CYS A 1 91 ? -18.175 6.523 7.974 1.00 67.62 91 CYS A C 1
ATOM 656 O O . CYS A 1 91 ? -19.253 6.553 8.561 1.00 67.62 91 CYS A O 1
ATOM 658 N N . GLY A 1 92 ? -17.107 5.926 8.509 1.00 57.81 92 GLY A N 1
ATOM 659 C CA . GLY A 1 92 ? -17.088 5.378 9.867 1.00 57.81 92 GLY A CA 1
ATOM 660 C C . GLY A 1 92 ? -17.293 6.464 10.923 1.00 57.81 92 GLY A C 1
ATOM 661 O O . GLY A 1 92 ? -17.928 6.217 11.939 1.00 57.81 92 GLY A O 1
ATOM 662 N N . SER A 1 93 ? -16.858 7.694 10.635 1.00 53.66 93 SER A N 1
ATOM 663 C CA . SER A 1 93 ? -17.121 8.865 11.476 1.00 53.66 93 SER A CA 1
ATOM 664 C C . SER A 1 93 ? -18.555 9.409 11.341 1.00 53.66 93 SER A C 1
ATOM 666 O O . SER A 1 93 ? -18.987 10.150 12.220 1.00 53.66 93 SER A O 1
ATOM 668 N N . CYS A 1 94 ? -19.296 9.051 10.281 1.00 50.88 94 CYS A N 1
ATOM 669 C CA . CYS A 1 94 ? -20.735 9.331 10.130 1.00 50.88 94 CYS A CA 1
ATOM 670 C C . CYS A 1 94 ? -21.617 8.323 10.881 1.00 50.88 94 CYS A C 1
ATOM 672 O O . CYS A 1 94 ? -22.827 8.510 10.975 1.00 50.88 94 CYS A O 1
ATOM 674 N N . ARG A 1 95 ? -21.017 7.255 11.414 1.00 49.34 95 ARG A N 1
ATOM 675 C CA . ARG A 1 95 ? -21.653 6.319 12.336 1.00 49.34 95 ARG A CA 1
ATOM 676 C C . ARG A 1 95 ? -21.296 6.736 13.765 1.00 49.34 95 ARG A C 1
ATOM 678 O O . ARG A 1 95 ? -20.454 6.133 14.415 1.00 49.34 95 ARG A O 1
ATOM 685 N N . GLY A 1 96 ? -21.899 7.816 14.231 1.00 43.34 96 GLY A N 1
ATOM 686 C CA . GLY A 1 96 ? -21.955 8.130 15.657 1.00 43.34 96 GLY A CA 1
ATOM 687 C C . GLY A 1 96 ? -23.291 8.782 15.971 1.00 43.34 96 GLY A C 1
ATOM 688 O O . GLY A 1 96 ? -23.978 9.184 15.026 1.00 43.34 96 GLY A O 1
ATOM 689 N N . PRO A 1 97 ? -23.640 9.000 17.245 1.00 46.88 97 PRO A N 1
ATOM 690 C CA . PRO A 1 97 ? -23.308 8.259 18.471 1.00 46.88 97 PRO A CA 1
ATOM 691 C C . PRO A 1 97 ? -24.056 6.916 18.614 1.00 46.88 97 PRO A C 1
ATOM 693 O O . PRO A 1 97 ? -24.903 6.603 17.748 1.00 46.88 97 PRO A O 1
#

pLDDT: mean 76.66, std 12.64, range [43.34, 90.94]

Secondary structure (DSSP, 8-state):
-HHHHHHHHHHHHHHHHHHHHHHHHHHHTT-HHHHHHHHHHHHHHHHHHHHHHHHHHHTT---TTS-HHHHHH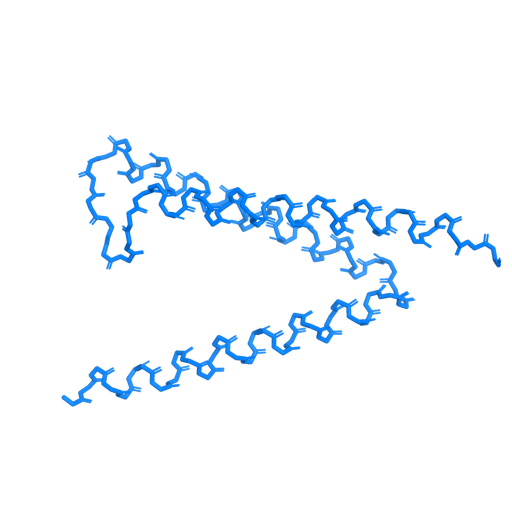HHHHHHHHHHHHHHHHHHHHTS--